Protein AF-T0TIK0-F1 (afdb_monomer)

Radius of gyration: 32.36 Å; Cα contacts (8 Å, |Δi|>4): 85; chains: 1; bounding box: 67×44×82 Å

Nearest PDB structures (foldseek):
  6vjs-assembly2_H  TM=2.803E-01  e=9.202E+00  Escherichia coli

InterPro domains:
  IPR000055 Type I restriction modification DNA specificity domain [PF01420] (3-85)
  IPR044946 Type I restriction modification DNA specificity domain superfamily [G3DSA:3.90.220.20] (10-53)
  IPR044946 Type I restriction modification DNA specificity domain superfamily [G3DSA:3.90.220.20] (116-131)
  IPR052021 Type I restriction system S subunit [PTHR30408] (9-134)

Mean predicted aligned error: 12.27 Å

pLDDT: mean 82.23, std 17.67, range [34.41, 98.69]

Organism: NCBI:txid1234876

Foldseek 3Di:
DDDDDDPDDADPLLCVVQCVDCVFPVVQLVQQFDPDPVSPDGNPVSSVVDDHDDDDRVVSVVVSVVVVVVVVVVVVVVVVVVVVVVVVVVVVVQCCDDPPAQHGNDDDPPPGDGHDDDDPVVVDFDDDPPDGDDDDDDDPDPDPDDDDD

Sequence (149 aa):
FDVFIPITSYDLFFWKYYINNENIMGHILRRVTTKATMMTNLVAKDFLKAKIYVPSIDEQKRIGLFLKQIDSIITLRHQEIEQLKESKKTLLSKMFPKEGAVRPEIRFAGFTDPWELRKLTNITSSYSGLHIVQLTYKTQVHSFYDHPM

Structure (mmCIF, N/CA/C/O backbone):
data_AF-T0TIK0-F1
#
_entry.id   AF-T0TIK0-F1
#
loop_
_atom_site.group_PDB
_atom_site.id
_atom_site.type_symbol
_atom_site.label_atom_id
_atom_site.label_alt_id
_atom_site.label_comp_id
_atom_site.label_asym_id
_atom_site.label_entity_id
_atom_site.label_seq_id
_atom_site.pdbx_PDB_ins_code
_atom_site.Cartn_x
_atom_site.Cartn_y
_atom_site.Cartn_z
_atom_site.occupancy
_atom_site.B_iso_or_equiv
_atom_site.auth_seq_id
_atom_site.auth_comp_id
_atom_site.auth_asym_id
_atom_site.auth_atom_id
_atom_site.pdbx_PDB_model_num
ATOM 1 N N . PHE A 1 1 ? 11.779 22.597 -16.567 1.00 65.44 1 PHE A N 1
ATOM 2 C CA . PHE A 1 1 ? 11.717 21.139 -16.373 1.00 65.44 1 PHE A CA 1
ATOM 3 C C . PHE A 1 1 ? 11.804 20.501 -17.735 1.00 65.44 1 PHE A C 1
ATOM 5 O O . PHE A 1 1 ? 11.042 20.897 -18.610 1.00 65.44 1 PHE A O 1
ATOM 12 N N . ASP A 1 2 ? 12.738 19.579 -17.915 1.00 71.19 2 ASP A N 1
ATOM 13 C CA . ASP A 1 2 ? 12.872 18.857 -19.175 1.00 71.19 2 ASP A CA 1
ATOM 14 C C . ASP A 1 2 ? 11.860 17.708 -19.192 1.00 71.19 2 ASP A C 1
ATOM 16 O O . ASP A 1 2 ? 11.783 16.929 -18.241 1.00 71.19 2 ASP A O 1
ATOM 20 N N . VAL A 1 3 ? 11.051 17.632 -20.250 1.00 79.31 3 VAL A N 1
ATOM 21 C CA . VAL A 1 3 ? 10.042 16.582 -20.434 1.00 79.31 3 VAL A CA 1
ATOM 22 C C . VAL A 1 3 ? 10.482 15.702 -21.593 1.00 79.31 3 VAL A C 1
ATOM 24 O O . VAL A 1 3 ? 10.643 16.176 -22.716 1.00 79.31 3 VAL A O 1
ATOM 27 N N . PHE A 1 4 ? 10.670 14.414 -21.322 1.00 80.44 4 PHE A N 1
ATOM 28 C CA . PHE A 1 4 ? 11.043 13.429 -22.332 1.00 80.44 4 PHE A CA 1
ATOM 29 C C . PHE A 1 4 ? 9.795 12.687 -22.805 1.00 80.44 4 PHE A C 1
ATOM 31 O O . PHE A 1 4 ? 9.076 12.102 -21.997 1.00 80.44 4 PHE A O 1
ATOM 38 N N . ILE A 1 5 ? 9.547 12.714 -24.114 1.00 80.50 5 ILE A N 1
ATOM 39 C CA . ILE A 1 5 ? 8.395 12.062 -24.742 1.00 80.50 5 ILE A CA 1
ATOM 40 C C . ILE A 1 5 ? 8.919 10.965 -25.676 1.00 80.50 5 ILE A C 1
ATOM 42 O O . ILE A 1 5 ? 9.779 11.254 -26.515 1.00 80.50 5 ILE A O 1
ATOM 46 N N . PRO A 1 6 ? 8.442 9.713 -25.552 1.00 81.69 6 PRO A N 1
ATOM 47 C CA . PRO A 1 6 ? 8.816 8.652 -26.477 1.00 81.69 6 PRO A CA 1
ATOM 48 C C . PRO A 1 6 ? 8.388 8.986 -27.910 1.00 81.69 6 PRO A C 1
ATOM 50 O O . PRO A 1 6 ? 7.264 9.418 -28.149 1.00 81.69 6 PRO A O 1
ATOM 53 N N . ILE A 1 7 ? 9.282 8.748 -28.871 1.00 85.19 7 ILE A N 1
ATOM 54 C CA . ILE A 1 7 ? 9.008 8.961 -30.305 1.00 85.19 7 ILE A CA 1
ATOM 55 C C . ILE A 1 7 ? 8.241 7.763 -30.898 1.00 85.19 7 ILE A C 1
ATOM 57 O O . ILE A 1 7 ? 7.551 7.884 -31.906 1.00 85.19 7 ILE A O 1
ATOM 61 N N . THR A 1 8 ? 8.344 6.592 -30.269 1.00 85.19 8 THR A N 1
ATOM 62 C CA . THR A 1 8 ? 7.690 5.350 -30.697 1.00 85.19 8 THR A CA 1
ATOM 63 C C . THR A 1 8 ? 6.426 5.074 -29.891 1.00 85.19 8 THR A C 1
ATOM 65 O O . THR A 1 8 ? 6.267 5.588 -28.788 1.00 85.19 8 THR A O 1
ATOM 68 N N . SER A 1 9 ? 5.555 4.196 -30.400 1.00 88.56 9 SER A N 1
ATOM 69 C CA . SER A 1 9 ? 4.406 3.699 -29.632 1.00 88.56 9 SER A CA 1
ATOM 70 C C . SER A 1 9 ? 4.860 3.060 -28.313 1.00 88.56 9 SER A C 1
ATOM 72 O O . SER A 1 9 ? 5.856 2.334 -28.285 1.00 88.56 9 SER A O 1
ATOM 74 N N . TYR A 1 10 ? 4.141 3.350 -27.229 1.00 90.06 10 TYR A N 1
ATOM 75 C CA . TYR A 1 10 ? 4.461 2.897 -25.879 1.00 90.06 10 TYR A CA 1
ATOM 76 C C . TYR A 1 10 ? 3.193 2.684 -25.044 1.00 90.06 10 TYR A C 1
ATOM 78 O O . TYR A 1 10 ? 2.164 3.309 -25.306 1.00 90.06 10 TYR A O 1
ATOM 86 N N . ASP A 1 11 ? 3.269 1.822 -24.026 1.00 94.00 11 ASP A N 1
ATOM 87 C CA . ASP A 1 11 ? 2.207 1.683 -23.022 1.00 94.00 11 ASP A CA 1
ATOM 88 C C . ASP A 1 11 ? 2.526 2.497 -21.760 1.00 94.00 11 ASP A C 1
ATOM 90 O O . ASP A 1 11 ? 3.555 2.304 -21.112 1.00 94.00 11 ASP A O 1
ATOM 94 N N . LEU A 1 12 ? 1.637 3.420 -21.392 1.00 91.94 12 LEU A N 1
ATOM 95 C CA . LEU A 1 12 ? 1.858 4.323 -20.260 1.00 91.94 12 LEU A CA 1
ATOM 96 C C . LEU A 1 12 ? 2.006 3.576 -18.927 1.00 91.94 12 LEU A C 1
ATOM 98 O O . LEU A 1 12 ? 2.839 3.955 -18.102 1.00 91.94 12 LEU A O 1
ATOM 102 N N . PHE A 1 13 ? 1.199 2.534 -18.702 1.00 93.62 13 PHE A N 1
ATOM 103 C CA . PHE A 1 13 ? 1.223 1.795 -17.443 1.00 93.62 13 PHE A CA 1
ATOM 104 C C . PHE A 1 13 ? 2.526 1.017 -17.317 1.00 93.62 13 PHE A C 1
ATOM 106 O O . PHE A 1 13 ? 3.180 1.116 -16.285 1.00 93.62 13 PHE A O 1
ATOM 113 N N . PHE A 1 14 ? 2.965 0.342 -18.379 1.00 94.75 14 PHE A N 1
ATOM 114 C CA . PHE A 1 14 ? 4.268 -0.312 -18.418 1.00 94.75 14 PHE A CA 1
ATOM 115 C C . PHE A 1 14 ? 5.400 0.653 -18.055 1.00 94.75 14 PHE A C 1
ATOM 117 O O . PHE A 1 14 ? 6.156 0.382 -17.122 1.00 94.75 14 PHE A O 1
ATOM 124 N N . TRP A 1 15 ? 5.489 1.803 -18.731 1.00 91.62 15 TRP A N 1
ATOM 125 C CA . TRP A 1 15 ? 6.576 2.759 -18.499 1.00 91.62 15 TRP A CA 1
ATOM 126 C C . TRP A 1 15 ? 6.547 3.379 -17.101 1.00 91.62 15 TRP A C 1
ATOM 128 O O . TRP A 1 15 ? 7.613 3.586 -16.518 1.00 91.62 15 TRP A O 1
ATOM 138 N N . LYS A 1 16 ? 5.357 3.591 -16.520 1.00 92.44 16 LYS A N 1
ATOM 139 C CA . LYS A 1 16 ? 5.206 4.013 -15.119 1.00 92.44 16 LYS A CA 1
ATOM 140 C C . LYS A 1 16 ? 5.920 3.048 -14.165 1.00 92.44 16 LYS A C 1
ATOM 142 O O . LYS A 1 16 ? 6.630 3.505 -13.276 1.00 92.44 16 LYS A O 1
ATOM 147 N N . TYR A 1 17 ? 5.752 1.735 -14.320 1.00 92.94 17 TYR A N 1
ATOM 148 C CA . TYR A 1 17 ? 6.413 0.765 -13.432 1.00 92.94 17 TYR A CA 1
ATOM 149 C C . TYR A 1 17 ? 7.865 0.497 -13.829 1.00 92.94 17 TYR A C 1
ATOM 151 O O . TYR A 1 17 ? 8.710 0.305 -12.961 1.00 92.94 17 TYR A O 1
ATOM 159 N N . TYR A 1 18 ? 8.163 0.505 -15.128 1.00 91.25 18 TYR A N 1
ATOM 160 C CA . TYR A 1 18 ? 9.490 0.203 -15.657 1.00 91.25 18 TYR A CA 1
ATOM 161 C C . TYR A 1 18 ? 10.530 1.254 -15.246 1.00 91.25 18 TYR A C 1
ATOM 163 O O . TYR A 1 18 ? 11.610 0.896 -14.782 1.00 91.25 18 TYR A O 1
ATOM 171 N N . ILE A 1 19 ? 10.194 2.547 -15.349 1.00 88.12 19 ILE A N 1
ATOM 172 C CA . ILE A 1 19 ? 11.095 3.648 -14.956 1.00 88.12 19 ILE A CA 1
ATOM 173 C C . ILE A 1 19 ? 11.308 3.673 -13.440 1.00 88.12 19 ILE A C 1
ATOM 175 O O . ILE A 1 19 ? 12.410 3.949 -12.979 1.00 88.12 19 ILE A O 1
ATOM 179 N N . ASN A 1 20 ? 10.272 3.350 -12.665 1.00 88.62 20 ASN A N 1
ATOM 180 C CA . ASN A 1 20 ? 10.341 3.345 -11.203 1.00 88.62 20 ASN A CA 1
ATOM 181 C C . ASN A 1 20 ? 11.020 2.089 -10.630 1.00 88.62 20 ASN A C 1
ATOM 183 O O . ASN A 1 20 ? 11.160 1.960 -9.416 1.00 88.62 20 ASN A O 1
ATOM 187 N N . ASN A 1 21 ? 11.423 1.137 -11.474 1.00 89.75 21 ASN A N 1
ATOM 188 C CA . ASN A 1 21 ? 12.096 -0.071 -11.028 1.00 89.75 21 ASN A CA 1
ATOM 189 C C . ASN A 1 21 ? 13.599 0.188 -10.849 1.00 89.75 21 ASN A C 1
ATOM 191 O O . ASN A 1 21 ? 14.334 0.262 -11.830 1.00 89.75 21 ASN A O 1
ATOM 195 N N . GLU A 1 22 ? 14.073 0.260 -9.605 1.00 87.06 22 GLU A N 1
ATOM 196 C CA . GLU A 1 22 ? 15.487 0.517 -9.278 1.00 87.06 22 GLU A CA 1
ATOM 197 C C . GLU A 1 22 ? 16.464 -0.511 -9.866 1.00 87.06 22 GLU A C 1
ATOM 199 O O . GLU A 1 22 ? 17.560 -0.153 -10.299 1.00 87.06 22 GLU A O 1
ATOM 204 N N . ASN A 1 23 ? 16.068 -1.783 -9.965 1.00 87.81 23 ASN A N 1
ATOM 205 C CA . ASN A 1 23 ? 16.942 -2.817 -10.527 1.00 87.81 23 ASN A CA 1
ATOM 206 C C . ASN A 1 23 ? 17.247 -2.546 -12.009 1.00 87.81 23 ASN A C 1
ATOM 208 O O . ASN A 1 23 ? 18.345 -2.824 -12.495 1.00 87.81 23 ASN A O 1
ATOM 212 N N . ILE A 1 24 ? 16.276 -1.972 -12.720 1.00 84.62 24 ILE A N 1
ATOM 213 C CA . ILE A 1 24 ? 16.387 -1.638 -14.138 1.00 84.62 24 ILE A CA 1
ATOM 214 C C . ILE A 1 24 ? 16.953 -0.230 -14.306 1.00 84.62 24 ILE A C 1
ATOM 216 O O . ILE A 1 24 ? 17.918 -0.034 -15.037 1.00 84.62 24 ILE A O 1
ATOM 220 N N . MET A 1 25 ? 16.371 0.760 -13.640 1.00 85.94 25 MET A N 1
ATOM 221 C CA . MET A 1 25 ? 16.635 2.165 -13.919 1.00 85.94 25 MET A CA 1
ATOM 222 C C . MET A 1 25 ? 17.782 2.739 -13.081 1.00 85.94 25 MET A C 1
ATOM 224 O O . MET A 1 25 ? 18.483 3.641 -13.543 1.00 85.94 25 MET A O 1
ATOM 228 N N . GLY A 1 26 ? 18.072 2.171 -11.907 1.00 85.62 26 GLY A N 1
ATOM 229 C CA . GLY A 1 26 ? 19.065 2.706 -10.972 1.00 85.62 26 GLY A CA 1
ATOM 230 C C . GLY A 1 26 ? 20.483 2.761 -11.551 1.00 85.62 26 GLY A C 1
ATOM 231 O O . GLY A 1 26 ? 21.194 3.759 -11.407 1.00 85.62 26 GLY A O 1
ATOM 232 N N . HIS A 1 27 ? 20.902 1.734 -12.300 1.00 83.81 27 HIS A N 1
ATOM 233 C CA . HIS A 1 27 ? 22.230 1.729 -12.926 1.00 83.81 27 HIS A CA 1
ATOM 234 C C . HIS A 1 27 ? 22.354 2.734 -14.082 1.00 83.81 27 HIS A C 1
ATOM 236 O O . HIS A 1 27 ? 23.449 3.245 -14.330 1.00 83.81 27 HIS A O 1
ATOM 242 N N . ILE A 1 28 ? 21.250 3.024 -14.774 1.00 84.38 28 ILE A N 1
ATOM 243 C CA . ILE A 1 28 ? 21.199 3.994 -15.872 1.00 84.38 28 ILE A CA 1
ATOM 244 C C . ILE A 1 28 ? 21.220 5.398 -15.292 1.00 84.38 28 ILE A C 1
ATOM 246 O O . ILE A 1 28 ? 22.086 6.185 -15.667 1.00 84.38 28 ILE A O 1
ATOM 250 N N . LEU A 1 29 ? 20.337 5.680 -14.328 1.00 83.75 29 LEU A N 1
ATOM 251 C CA . LEU A 1 29 ? 20.269 6.973 -13.650 1.00 83.75 29 LEU A CA 1
ATOM 252 C C . LEU A 1 29 ? 21.623 7.333 -13.057 1.00 83.75 29 LEU A C 1
ATOM 254 O O . LEU A 1 29 ? 22.134 8.405 -13.352 1.00 83.75 29 LEU A O 1
ATOM 258 N N . ARG A 1 30 ? 22.295 6.398 -12.376 1.00 83.88 30 ARG A N 1
ATOM 259 C CA . ARG A 1 30 ? 23.629 6.653 -11.817 1.00 83.88 30 ARG A CA 1
ATOM 260 C C . ARG A 1 30 ? 24.683 7.064 -12.849 1.00 83.88 30 ARG A C 1
ATOM 262 O O . ARG A 1 30 ? 25.612 7.792 -12.511 1.00 83.88 30 ARG A O 1
ATOM 269 N N . ARG A 1 31 ? 24.574 6.588 -14.092 1.00 81.75 31 ARG A N 1
ATOM 270 C CA . ARG A 1 31 ? 25.501 6.944 -15.181 1.00 81.75 31 ARG A CA 1
ATOM 271 C C . ARG A 1 31 ? 25.157 8.275 -15.835 1.00 81.75 31 ARG A C 1
ATOM 273 O O . ARG A 1 31 ? 26.056 8.920 -16.363 1.00 81.75 31 ARG A O 1
ATOM 280 N N . VAL A 1 32 ? 23.881 8.651 -15.827 1.00 81.94 32 VAL A N 1
ATOM 281 C CA . VAL A 1 32 ? 23.369 9.825 -16.543 1.00 81.94 32 VAL A CA 1
ATOM 282 C C . VAL A 1 32 ? 23.065 11.003 -15.617 1.00 81.94 32 VAL A C 1
ATOM 284 O O . VAL A 1 32 ? 22.626 12.045 -16.084 1.00 81.94 32 VAL A O 1
ATOM 287 N N . THR A 1 33 ? 23.287 10.864 -14.311 1.00 82.88 33 THR A N 1
ATOM 288 C CA . THR A 1 33 ? 23.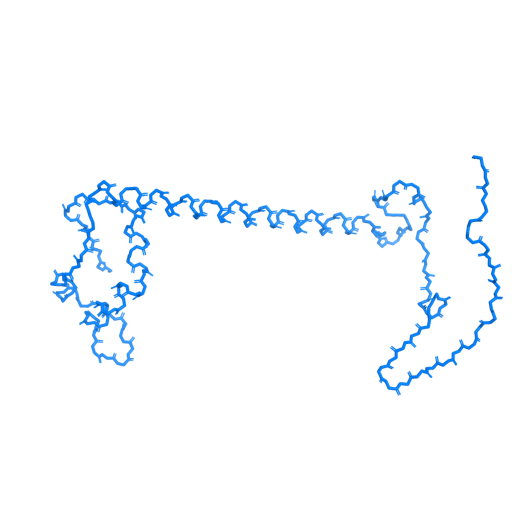236 11.960 -13.338 1.00 82.88 33 THR A CA 1
ATOM 289 C C . THR A 1 33 ? 24.613 12.583 -13.134 1.00 82.88 33 THR A C 1
ATOM 291 O O . THR A 1 33 ? 25.630 11.886 -13.150 1.00 82.88 33 THR A O 1
ATOM 294 N N . THR A 1 34 ? 24.660 13.891 -12.888 1.00 72.88 34 THR A N 1
ATOM 295 C CA . THR A 1 34 ? 25.913 14.626 -12.653 1.00 72.88 34 THR A CA 1
ATOM 296 C C . THR A 1 34 ? 26.717 14.028 -11.487 1.00 72.88 34 THR A C 1
ATOM 298 O O . THR A 1 34 ? 26.165 13.774 -10.421 1.00 72.88 34 THR A O 1
ATOM 301 N N . LYS A 1 35 ? 28.043 13.881 -11.659 1.00 62.84 35 LYS A N 1
ATOM 302 C CA . LYS A 1 35 ? 29.009 13.301 -10.691 1.00 62.84 35 LYS A CA 1
ATOM 303 C C . LYS A 1 35 ? 29.154 14.040 -9.341 1.00 62.84 35 LYS A C 1
ATOM 305 O O . LYS A 1 35 ? 30.052 13.713 -8.571 1.00 62.84 35 LYS A O 1
ATOM 310 N N . ALA A 1 36 ? 28.334 15.049 -9.051 1.00 57.09 36 ALA A N 1
ATOM 311 C CA . ALA A 1 36 ? 28.368 15.741 -7.764 1.00 57.09 36 ALA A CA 1
ATOM 312 C C . ALA A 1 36 ? 27.788 14.845 -6.656 1.00 57.09 36 ALA A C 1
ATOM 314 O O . ALA A 1 36 ? 26.908 14.028 -6.918 1.00 57.09 36 ALA A O 1
ATOM 315 N N . THR A 1 37 ? 28.233 15.047 -5.415 1.00 55.41 37 THR A N 1
ATOM 316 C CA . THR A 1 37 ? 27.939 14.221 -4.224 1.00 55.41 37 THR A CA 1
ATOM 317 C C . THR A 1 37 ? 26.449 13.951 -3.963 1.00 55.41 37 THR A C 1
ATOM 319 O O . THR A 1 37 ? 26.122 13.004 -3.261 1.00 55.41 37 THR A O 1
ATOM 322 N N . MET A 1 38 ? 25.543 14.748 -4.540 1.00 59.47 38 MET A N 1
ATOM 323 C CA . MET A 1 38 ? 24.093 14.646 -4.335 1.00 59.47 38 MET A CA 1
ATOM 324 C C . MET A 1 38 ? 23.314 14.076 -5.540 1.00 59.47 38 MET A C 1
ATOM 326 O O . MET A 1 38 ? 22.119 13.846 -5.407 1.00 59.47 38 MET A O 1
ATOM 330 N N . MET A 1 39 ? 23.951 13.858 -6.706 1.00 61.28 39 MET A N 1
ATOM 331 C CA . MET A 1 39 ? 23.342 13.257 -7.917 1.00 61.28 39 MET A CA 1
ATOM 332 C C . MET A 1 39 ? 21.935 13.791 -8.284 1.00 61.28 39 MET A C 1
ATOM 334 O O . MET A 1 39 ? 21.067 13.046 -8.727 1.00 61.28 39 MET A O 1
ATOM 338 N N . THR A 1 40 ? 21.689 15.092 -8.109 1.00 66.50 40 THR A N 1
ATOM 339 C CA . THR A 1 40 ? 20.332 15.670 -8.163 1.00 66.50 40 THR A CA 1
ATOM 340 C C . THR A 1 40 ? 19.813 15.984 -9.564 1.00 66.50 40 THR A C 1
ATOM 342 O O . THR A 1 40 ? 18.616 16.200 -9.727 1.00 66.50 40 THR A O 1
ATOM 345 N N . ASN A 1 41 ? 20.686 16.027 -10.577 1.00 75.94 41 ASN A N 1
ATOM 346 C CA . ASN A 1 41 ? 20.334 16.486 -11.922 1.00 75.94 41 ASN A CA 1
ATOM 347 C C . ASN A 1 41 ? 20.645 15.428 -12.986 1.00 75.94 41 ASN A C 1
ATOM 349 O O . ASN A 1 41 ? 21.762 14.905 -13.047 1.00 75.94 41 ASN A O 1
ATOM 353 N N . LEU A 1 42 ? 19.656 15.163 -13.845 1.00 80.19 42 LEU A N 1
ATOM 354 C CA . LEU A 1 42 ? 19.764 14.296 -15.017 1.00 80.19 42 LEU A CA 1
ATOM 355 C C . LEU A 1 42 ? 20.446 15.050 -16.168 1.00 80.19 42 LEU A C 1
ATOM 357 O O . LEU A 1 42 ? 20.002 16.122 -16.576 1.00 80.19 42 LEU A O 1
ATOM 361 N N . VAL A 1 43 ? 21.497 14.474 -16.740 1.00 86.25 43 VAL A N 1
ATOM 362 C CA . VAL A 1 43 ? 22.158 14.990 -17.939 1.00 86.25 43 VAL A CA 1
ATOM 363 C C . VAL A 1 43 ? 21.412 14.471 -19.168 1.00 86.25 43 VAL A C 1
ATOM 365 O O . VAL A 1 43 ? 21.617 13.340 -19.609 1.00 86.25 43 VAL A O 1
ATOM 368 N N . ALA A 1 44 ? 20.556 15.313 -19.755 1.00 82.25 44 ALA A N 1
ATOM 369 C CA . ALA A 1 44 ? 19.691 14.952 -20.886 1.00 82.25 44 ALA A CA 1
ATOM 370 C C . ALA A 1 44 ? 20.448 14.297 -22.059 1.00 82.25 44 ALA A C 1
ATOM 372 O O . ALA A 1 44 ? 19.987 13.314 -22.636 1.00 82.25 44 ALA A O 1
ATOM 373 N N . LYS A 1 45 ? 21.644 14.805 -22.392 1.00 84.00 45 LYS A N 1
ATOM 374 C CA . LYS A 1 45 ? 22.476 14.274 -23.487 1.00 84.00 45 LYS A CA 1
ATOM 375 C C . LYS A 1 45 ? 22.945 12.843 -23.238 1.00 84.00 45 LYS A C 1
ATOM 377 O O . LYS A 1 45 ? 23.060 12.077 -24.191 1.00 84.00 45 LYS A O 1
ATOM 382 N N . ASP A 1 46 ? 23.232 12.501 -21.988 1.00 84.81 46 ASP A N 1
ATOM 383 C CA . ASP A 1 46 ? 23.719 11.174 -21.616 1.00 84.81 46 ASP A CA 1
ATOM 384 C C . ASP A 1 46 ? 22.548 10.209 -21.431 1.00 84.81 46 ASP A C 1
ATOM 386 O O . ASP A 1 46 ? 22.627 9.057 -21.855 1.00 84.81 46 ASP A O 1
ATOM 390 N N . PHE A 1 47 ? 21.422 10.707 -20.913 1.00 84.50 47 PHE A N 1
ATOM 391 C CA . PHE A 1 47 ? 20.167 9.966 -20.835 1.00 84.50 47 PHE A CA 1
ATOM 392 C C . PHE A 1 47 ? 19.662 9.522 -22.211 1.00 84.50 47 PHE A C 1
ATOM 394 O O . PHE A 1 47 ? 19.380 8.344 -22.403 1.00 84.50 47 PHE A O 1
ATOM 401 N N . LEU A 1 48 ? 19.637 10.421 -23.200 1.00 84.62 48 LEU A N 1
ATOM 402 C CA . LEU A 1 48 ? 19.198 10.092 -24.564 1.00 84.62 48 LEU A CA 1
ATOM 403 C C . LEU A 1 48 ? 20.130 9.105 -25.290 1.00 84.62 48 LEU A C 1
ATOM 405 O O . LEU A 1 48 ? 19.718 8.468 -26.257 1.00 84.62 48 LEU A O 1
ATOM 409 N N . LYS A 1 49 ? 21.384 8.967 -24.843 1.00 85.88 49 LYS A N 1
ATOM 410 C CA . LYS A 1 49 ? 22.337 7.977 -25.371 1.00 85.88 49 LYS A CA 1
ATOM 411 C C . LYS A 1 49 ? 22.235 6.623 -24.672 1.00 85.88 49 LYS A C 1
ATOM 413 O O . LYS A 1 49 ? 22.796 5.645 -25.174 1.00 85.88 49 LYS A O 1
ATOM 418 N N . ALA A 1 50 ? 21.576 6.557 -23.516 1.00 84.81 50 ALA A N 1
ATOM 419 C CA . ALA A 1 50 ? 21.416 5.316 -22.783 1.00 84.81 50 ALA A CA 1
ATOM 420 C C . ALA A 1 50 ? 20.544 4.345 -23.587 1.00 84.81 50 ALA A C 1
ATOM 422 O O . ALA A 1 50 ? 19.470 4.691 -24.072 1.00 84.81 50 ALA A O 1
ATOM 423 N N . LYS A 1 51 ? 21.022 3.109 -23.727 1.00 85.06 51 LYS A N 1
ATOM 424 C CA . LYS A 1 51 ? 20.279 2.035 -24.383 1.00 85.06 51 LYS A CA 1
ATOM 425 C C . LYS A 1 51 ? 19.672 1.134 -23.324 1.00 85.06 51 LYS A C 1
ATOM 427 O O . LYS A 1 51 ? 20.365 0.718 -22.399 1.00 85.06 51 LYS A O 1
ATOM 432 N N . ILE A 1 52 ? 18.396 0.821 -23.500 1.00 85.31 52 ILE A N 1
ATOM 433 C CA . ILE A 1 52 ? 17.633 -0.063 -22.626 1.00 85.31 52 ILE A CA 1
ATOM 434 C C . ILE A 1 52 ? 16.928 -1.127 -23.445 1.00 85.31 52 ILE A C 1
ATOM 436 O O . ILE A 1 52 ? 16.508 -0.880 -24.574 1.00 85.31 52 ILE A O 1
ATOM 440 N N . TYR A 1 53 ? 16.804 -2.313 -22.863 1.00 87.19 53 TYR A N 1
ATOM 441 C CA . TYR A 1 53 ? 16.034 -3.395 -23.453 1.00 87.19 53 TYR A CA 1
ATOM 442 C C . TYR A 1 53 ? 14.567 -3.198 -23.108 1.00 87.19 53 TYR A C 1
ATOM 444 O O . TYR A 1 53 ? 14.191 -3.260 -21.945 1.00 87.19 53 TYR A O 1
ATOM 452 N N . VAL A 1 54 ? 13.746 -2.952 -24.122 1.00 89.38 54 VAL A N 1
ATOM 453 C CA . VAL A 1 54 ? 12.308 -2.741 -23.958 1.00 89.38 54 VAL A CA 1
ATOM 454 C C . VAL A 1 54 ? 11.575 -3.810 -24.770 1.00 89.38 54 VAL A C 1
ATOM 456 O O . VAL A 1 54 ? 11.948 -4.041 -25.923 1.00 89.38 54 VAL A O 1
ATOM 459 N N . PRO A 1 55 ? 10.565 -4.486 -24.197 1.00 92.25 55 PRO A N 1
ATOM 460 C CA . PRO A 1 55 ? 9.798 -5.503 -24.908 1.00 92.25 55 PRO A CA 1
ATOM 461 C C . PRO A 1 55 ? 8.908 -4.889 -26.003 1.00 92.25 55 PRO A C 1
ATOM 463 O O . PRO A 1 55 ? 8.749 -3.667 -26.092 1.00 92.25 55 PRO A O 1
ATOM 466 N N . SER A 1 56 ? 8.308 -5.737 -26.844 1.00 95.44 56 SER A N 1
ATOM 467 C CA . SER A 1 56 ? 7.388 -5.296 -27.901 1.00 95.44 56 SER A CA 1
ATOM 468 C C . SER A 1 56 ? 6.172 -4.560 -27.329 1.00 95.44 56 SER A C 1
ATOM 470 O O . SER A 1 56 ? 5.801 -4.748 -26.172 1.00 95.44 56 SER A O 1
ATOM 472 N N . ILE A 1 57 ? 5.522 -3.727 -28.145 1.00 94.94 57 ILE A N 1
ATOM 473 C CA . ILE A 1 57 ? 4.372 -2.926 -27.702 1.00 94.94 57 ILE A CA 1
ATOM 474 C C . ILE A 1 57 ? 3.214 -3.781 -27.163 1.00 94.94 57 ILE A C 1
ATOM 476 O O . ILE A 1 57 ? 2.568 -3.397 -26.190 1.00 94.94 57 ILE A O 1
ATOM 480 N N . ASP A 1 58 ? 2.969 -4.953 -27.748 1.00 96.25 58 ASP A N 1
ATOM 481 C CA . ASP A 1 58 ? 1.906 -5.852 -27.289 1.00 96.25 58 ASP A CA 1
ATOM 482 C C . ASP A 1 58 ? 2.232 -6.454 -25.923 1.00 96.25 58 ASP A C 1
ATOM 484 O O . ASP A 1 58 ? 1.363 -6.535 -25.054 1.00 96.25 58 ASP A O 1
ATOM 488 N N . GLU A 1 59 ? 3.498 -6.797 -25.689 1.00 96.19 59 GLU A N 1
ATOM 489 C CA . GLU A 1 59 ? 3.950 -7.284 -24.389 1.00 96.19 59 GLU A CA 1
ATOM 490 C C . GLU A 1 59 ? 3.925 -6.168 -23.335 1.00 96.19 59 GLU A C 1
ATOM 492 O O . GLU A 1 59 ? 3.452 -6.388 -22.220 1.00 96.19 59 GLU A O 1
ATOM 497 N N . GLN A 1 60 ? 4.316 -4.940 -23.702 1.00 95.75 60 GLN A N 1
ATOM 498 C CA . GLN A 1 60 ? 4.179 -3.770 -22.825 1.00 95.75 60 GLN A CA 1
ATOM 499 C C . GLN A 1 60 ? 2.726 -3.580 -22.376 1.00 95.75 60 GLN A C 1
ATOM 501 O O . GLN A 1 60 ? 2.479 -3.435 -21.182 1.00 95.75 60 GLN A O 1
ATOM 506 N N . LYS A 1 61 ? 1.752 -3.643 -23.296 1.00 96.62 61 LYS A N 1
ATOM 507 C CA . LYS A 1 61 ? 0.323 -3.528 -22.955 1.00 96.62 61 LYS A CA 1
ATOM 508 C C . LYS A 1 61 ? -0.127 -4.624 -21.993 1.00 96.62 61 LYS A C 1
ATOM 510 O O . LYS A 1 61 ? -0.831 -4.335 -21.028 1.00 96.62 61 LYS A O 1
ATOM 515 N N . ARG A 1 62 ? 0.275 -5.877 -22.226 1.00 97.06 62 ARG A N 1
ATOM 516 C CA . ARG A 1 62 ? -0.096 -7.009 -21.358 1.00 97.06 62 ARG A CA 1
ATOM 517 C C . ARG A 1 62 ? 0.464 -6.842 -19.947 1.00 97.06 62 ARG A C 1
ATOM 519 O O . ARG A 1 62 ? -0.292 -6.954 -18.983 1.00 97.06 62 ARG A O 1
ATOM 526 N N . ILE A 1 63 ? 1.750 -6.510 -19.830 1.00 96.19 63 ILE A N 1
ATOM 527 C CA . ILE A 1 63 ? 2.409 -6.265 -18.539 1.00 96.19 63 ILE A CA 1
ATOM 528 C C . ILE A 1 63 ? 1.795 -5.042 -17.844 1.00 96.19 63 ILE A C 1
ATOM 530 O O . ILE A 1 63 ? 1.460 -5.104 -16.662 1.00 96.19 63 ILE A O 1
ATOM 534 N N . GLY A 1 64 ? 1.609 -3.939 -18.572 1.00 95.75 64 GLY A N 1
ATOM 535 C CA . GLY A 1 64 ? 1.040 -2.700 -18.047 1.00 95.75 64 GLY A CA 1
ATOM 536 C C . GLY A 1 64 ? -0.377 -2.887 -17.506 1.00 95.75 64 GLY A C 1
ATOM 537 O O . GLY A 1 64 ? -0.677 -2.448 -16.393 1.00 95.75 64 GLY A O 1
ATOM 538 N N . LEU A 1 65 ? -1.235 -3.600 -18.244 1.00 97.19 65 LEU A N 1
ATOM 539 C CA . LEU A 1 65 ? -2.586 -3.949 -17.794 1.00 97.19 65 LEU A CA 1
ATOM 540 C C . LEU A 1 65 ? -2.566 -4.827 -16.541 1.00 97.19 65 LEU A C 1
ATOM 542 O O . LEU A 1 65 ? -3.327 -4.563 -15.611 1.00 97.19 65 LEU A O 1
ATOM 546 N N . PHE A 1 66 ? -1.690 -5.829 -16.490 1.00 97.38 66 PHE A N 1
ATOM 547 C CA . PHE A 1 66 ? -1.559 -6.708 -15.329 1.00 97.38 66 PHE A CA 1
ATOM 548 C C . PHE A 1 66 ? -1.133 -5.941 -14.066 1.00 97.38 66 PHE A C 1
ATOM 550 O O . PHE A 1 66 ? -1.774 -6.050 -13.021 1.00 97.38 66 PHE A O 1
ATOM 557 N N . LEU A 1 67 ? -0.106 -5.093 -14.164 1.00 96.38 67 LEU A N 1
ATOM 558 C CA . LEU A 1 67 ? 0.358 -4.280 -13.033 1.00 96.38 67 LEU A CA 1
ATOM 559 C C . LEU A 1 67 ? -0.706 -3.267 -12.583 1.00 96.38 67 LEU A C 1
ATOM 561 O O . LEU A 1 67 ? -0.927 -3.084 -11.386 1.00 96.38 67 LEU A O 1
ATOM 565 N N . LYS A 1 68 ? -1.447 -2.678 -13.529 1.00 96.44 68 LYS A N 1
ATOM 566 C CA . LYS A 1 68 ? -2.588 -1.806 -13.221 1.00 96.44 68 LYS A CA 1
ATOM 567 C C . LYS A 1 68 ? -3.695 -2.546 -12.459 1.00 96.44 68 LYS A C 1
ATOM 569 O O . LYS A 1 68 ? -4.315 -1.966 -11.564 1.00 96.44 68 LYS A O 1
ATOM 574 N N . GLN A 1 69 ? -3.974 -3.802 -12.811 1.00 97.50 69 GLN A N 1
ATOM 575 C CA . GLN A 1 69 ? -4.951 -4.623 -12.089 1.00 97.50 69 GLN A CA 1
ATOM 576 C C . GLN A 1 69 ? -4.508 -4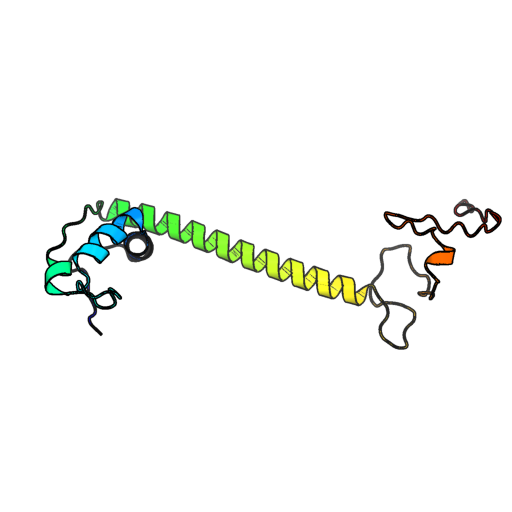.869 -10.645 1.00 97.50 69 GLN A C 1
ATOM 578 O O . GLN A 1 69 ? -5.327 -4.725 -9.739 1.00 97.50 69 GLN A O 1
ATOM 583 N N . ILE A 1 70 ? -3.223 -5.153 -10.417 1.00 97.69 70 ILE A N 1
ATOM 584 C CA . ILE A 1 70 ? -2.668 -5.304 -9.064 1.00 97.69 70 ILE A CA 1
ATOM 585 C C . ILE A 1 70 ? -2.867 -4.022 -8.248 1.00 97.69 70 ILE A C 1
ATOM 587 O O . ILE A 1 70 ? -3.429 -4.090 -7.156 1.00 97.69 70 I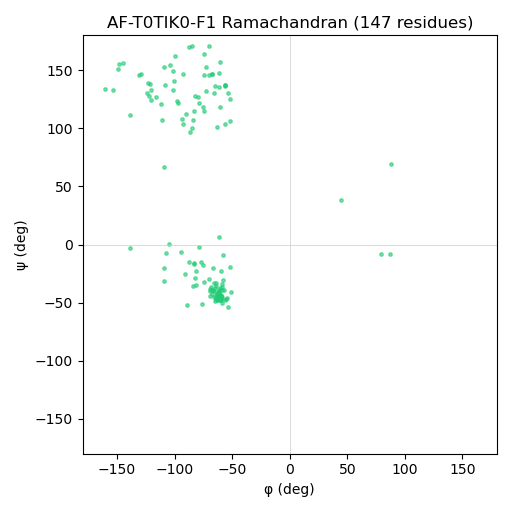LE A O 1
ATOM 591 N N . ASP A 1 71 ? -2.500 -2.856 -8.785 1.00 97.50 71 ASP A N 1
ATOM 592 C CA . ASP A 1 71 ? -2.702 -1.570 -8.096 1.00 97.50 71 ASP A CA 1
ATOM 593 C C . ASP A 1 71 ? -4.180 -1.322 -7.769 1.00 97.50 71 ASP A C 1
ATOM 595 O O . ASP A 1 71 ? -4.518 -0.838 -6.686 1.00 97.50 71 ASP A O 1
ATOM 599 N N . SER A 1 72 ? -5.076 -1.687 -8.690 1.00 97.56 72 SER A N 1
ATOM 600 C CA . SER A 1 72 ? -6.521 -1.552 -8.486 1.00 97.56 72 SER A CA 1
ATOM 601 C C . SER A 1 72 ? -6.999 -2.444 -7.336 1.00 97.56 72 SER A C 1
ATOM 603 O O . SER A 1 72 ? -7.734 -1.982 -6.467 1.00 97.56 72 SER A O 1
ATOM 605 N N . ILE A 1 73 ? -6.532 -3.695 -7.276 1.00 98.44 73 ILE A N 1
ATOM 606 C CA . ILE A 1 73 ? -6.854 -4.632 -6.189 1.00 98.44 73 ILE A CA 1
ATOM 607 C C . ILE A 1 73 ? -6.304 -4.125 -4.854 1.00 98.44 73 ILE A C 1
ATOM 609 O O . ILE A 1 73 ? -7.030 -4.116 -3.861 1.00 98.44 73 ILE A O 1
ATOM 613 N N . ILE A 1 74 ? -5.048 -3.675 -4.817 1.00 98.38 74 ILE A N 1
ATOM 614 C CA . ILE A 1 74 ? -4.429 -3.120 -3.607 1.00 98.38 74 ILE A CA 1
ATOM 615 C C . ILE A 1 74 ? -5.235 -1.920 -3.110 1.00 98.38 74 ILE A C 1
ATOM 617 O O . ILE A 1 74 ? -5.535 -1.840 -1.918 1.00 98.38 74 ILE A O 1
ATOM 621 N N . THR A 1 75 ? -5.622 -1.018 -4.013 1.00 98.38 75 THR A N 1
ATOM 622 C CA . THR A 1 75 ? -6.420 0.169 -3.678 1.00 98.38 75 THR A CA 1
ATOM 623 C C . THR A 1 75 ? -7.771 -0.225 -3.083 1.00 98.38 75 THR A C 1
ATOM 625 O O . THR A 1 75 ? -8.131 0.267 -2.013 1.00 98.38 75 THR A O 1
ATOM 628 N N . LEU A 1 76 ? -8.484 -1.158 -3.722 1.00 98.62 76 LEU A N 1
ATOM 629 C CA . LEU A 1 76 ? -9.772 -1.657 -3.231 1.00 98.62 76 LEU A CA 1
ATOM 630 C C . LEU A 1 76 ? -9.644 -2.294 -1.841 1.00 98.62 76 LEU A C 1
ATOM 632 O O . LEU A 1 76 ? -10.449 -2.008 -0.957 1.00 98.62 76 LEU A O 1
ATOM 636 N N . ARG A 1 77 ? -8.601 -3.100 -1.608 1.00 98.50 77 ARG A N 1
ATOM 637 C CA . ARG A 1 77 ? -8.357 -3.720 -0.295 1.00 98.50 77 ARG A CA 1
ATOM 638 C C . ARG A 1 77 ? -8.026 -2.700 0.790 1.00 98.50 77 ARG A C 1
ATOM 640 O O . ARG A 1 77 ? -8.512 -2.838 1.907 1.00 98.50 77 ARG A O 1
ATOM 647 N N . HIS A 1 78 ? -7.243 -1.668 0.482 1.00 98.31 78 HIS A N 1
ATOM 648 C CA . HIS A 1 78 ? -6.976 -0.595 1.445 1.00 98.31 78 HIS A CA 1
ATOM 649 C C . HIS A 1 78 ? -8.259 0.154 1.814 1.00 98.31 78 HIS A C 1
ATOM 651 O O . HIS A 1 78 ? -8.499 0.399 2.994 1.00 98.31 78 HIS A O 1
ATOM 657 N N . GLN A 1 79 ? -9.114 0.459 0.834 1.00 98.50 79 GLN A N 1
ATOM 658 C CA . GLN A 1 79 ? -10.411 1.088 1.091 1.00 98.50 79 GLN A CA 1
ATOM 659 C C . GLN A 1 79 ? -11.307 0.214 1.978 1.00 98.50 79 GLN A C 1
ATOM 661 O O . GLN A 1 79 ? -11.893 0.721 2.932 1.00 98.50 79 GLN A O 1
ATOM 666 N N . GLU A 1 80 ? -11.374 -1.092 1.712 1.00 98.44 80 GLU A N 1
ATOM 667 C CA . GLU A 1 80 ? -12.131 -2.050 2.526 1.00 98.44 80 GLU A CA 1
ATOM 668 C C . GLU A 1 80 ? -11.618 -2.103 3.975 1.00 98.44 80 GLU A C 1
ATOM 670 O O . GLU A 1 80 ? -12.405 -2.048 4.920 1.00 98.44 80 GLU A O 1
ATOM 675 N N . ILE A 1 81 ? -10.295 -2.135 4.173 1.00 98.69 81 ILE A N 1
ATOM 676 C CA . ILE A 1 81 ? -9.682 -2.121 5.509 1.00 98.69 81 ILE A CA 1
ATOM 677 C C . ILE A 1 81 ? -10.044 -0.843 6.270 1.00 98.69 81 ILE A C 1
ATOM 679 O O . ILE A 1 81 ? -10.412 -0.919 7.444 1.00 98.69 81 ILE A O 1
ATOM 683 N N . GLU A 1 82 ? -9.955 0.323 5.631 1.00 98.62 82 GLU A N 1
ATOM 684 C CA . GLU A 1 82 ? -10.288 1.591 6.286 1.00 98.62 82 GLU A CA 1
ATOM 685 C C . GLU A 1 82 ? -11.782 1.681 6.626 1.00 98.62 82 GLU A C 1
ATOM 687 O O . GLU A 1 82 ? -12.138 2.082 7.737 1.00 98.62 82 GLU A O 1
ATOM 692 N N . GLN A 1 83 ? -12.663 1.200 5.744 1.00 98.44 83 GLN A N 1
ATOM 693 C CA . GLN A 1 83 ? -14.099 1.104 6.030 1.00 98.44 83 GLN A CA 1
ATOM 694 C C . GLN A 1 83 ? -14.393 0.176 7.216 1.00 98.44 83 GLN A C 1
ATOM 696 O O . GLN A 1 83 ? -15.209 0.516 8.079 1.00 98.44 83 GLN A O 1
ATOM 701 N N . LEU A 1 84 ? -13.721 -0.976 7.302 1.00 98.50 84 LEU A N 1
ATOM 702 C CA . LEU A 1 84 ? -13.876 -1.912 8.418 1.00 98.50 84 LEU A CA 1
ATOM 703 C C . LEU A 1 84 ? -13.343 -1.334 9.731 1.00 98.50 84 LEU A C 1
ATOM 705 O O . LEU A 1 84 ? -13.970 -1.521 10.776 1.00 98.50 84 LEU A O 1
ATOM 709 N N . LYS A 1 85 ? -12.217 -0.611 9.703 1.00 98.44 85 LYS A N 1
ATOM 710 C CA . LYS A 1 85 ? -11.676 0.075 10.887 1.00 98.44 85 LYS A CA 1
ATOM 711 C C . LYS A 1 85 ? -12.647 1.125 11.414 1.00 98.44 85 LYS A C 1
ATOM 713 O O . LYS A 1 85 ? -12.918 1.134 12.617 1.00 98.44 85 LYS A O 1
ATOM 718 N N . GLU A 1 86 ? -13.201 1.958 10.537 1.00 98.25 86 GLU A N 1
ATOM 719 C CA . GLU A 1 86 ? -14.162 2.986 10.940 1.00 98.25 86 GLU A CA 1
ATOM 720 C C . GLU A 1 86 ? -15.475 2.358 11.425 1.00 98.25 86 GLU A C 1
ATOM 722 O O . GLU A 1 86 ? -15.986 2.712 12.486 1.00 98.25 86 GLU A O 1
ATOM 727 N N . SER A 1 87 ? -15.977 1.332 10.735 1.00 97.50 87 SER A N 1
ATOM 728 C CA . SER A 1 87 ? -17.161 0.580 11.176 1.00 97.50 87 SER A CA 1
ATOM 729 C C . SER A 1 87 ? -16.944 -0.060 12.551 1.00 97.50 87 SER A C 1
ATOM 731 O O . SER A 1 87 ? -17.778 0.076 13.443 1.00 97.50 87 SER A O 1
ATOM 733 N N . LYS A 1 88 ? -15.787 -0.689 12.783 1.00 97.25 88 LYS A N 1
ATOM 734 C CA . LYS A 1 88 ? -15.429 -1.247 14.094 1.00 97.25 88 LYS A CA 1
ATOM 735 C C . LYS A 1 88 ? -15.387 -0.160 15.166 1.00 97.25 88 LYS A C 1
ATOM 737 O O . LYS A 1 88 ? -15.918 -0.366 16.254 1.00 97.25 88 LYS A O 1
ATOM 742 N N . LYS A 1 89 ? -14.754 0.980 14.880 1.00 97.00 89 LYS A N 1
ATOM 743 C CA . LYS A 1 89 ? -14.626 2.1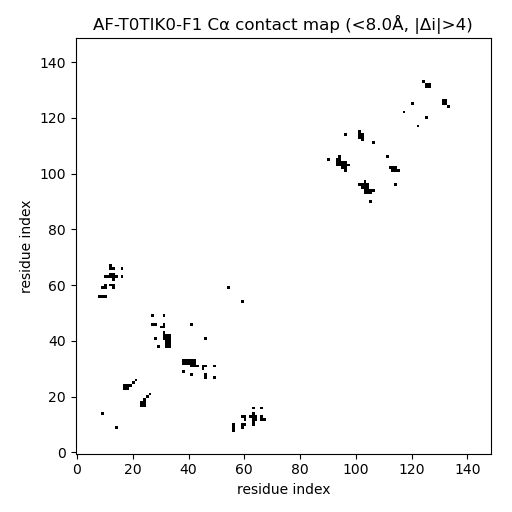01 15.820 1.00 97.00 89 LYS A CA 1
ATOM 744 C C . LYS A 1 89 ? -15.991 2.683 16.183 1.00 97.00 89 LYS A C 1
ATOM 746 O O . LYS A 1 89 ? -16.273 2.872 17.365 1.00 97.00 89 LYS A O 1
ATOM 751 N N . THR A 1 90 ? -16.840 2.928 15.189 1.00 96.31 90 THR A N 1
ATOM 752 C CA . THR A 1 90 ? -18.186 3.475 15.396 1.00 96.31 90 THR A CA 1
ATOM 753 C C . THR A 1 90 ? -19.068 2.508 16.183 1.00 96.31 90 THR A C 1
ATOM 755 O O . THR A 1 90 ? -19.661 2.912 17.182 1.00 96.31 90 THR A O 1
ATOM 758 N N . LEU A 1 91 ? -19.108 1.227 15.804 1.00 95.06 91 LEU A N 1
ATOM 759 C CA . LEU A 1 91 ? -19.851 0.192 16.530 1.00 95.06 91 LEU A CA 1
ATOM 760 C C . LEU A 1 91 ? -19.356 0.058 17.973 1.00 95.06 91 LEU A C 1
ATOM 762 O O . LEU A 1 91 ? -20.159 0.066 18.903 1.00 95.06 91 LEU A O 1
ATOM 766 N N . LEU A 1 92 ? -18.039 -0.002 18.181 1.00 93.88 92 LEU A N 1
ATOM 767 C CA . LEU A 1 92 ? -17.464 -0.099 19.520 1.00 93.88 92 LEU A CA 1
ATOM 768 C C . LEU A 1 92 ? -17.823 1.124 20.369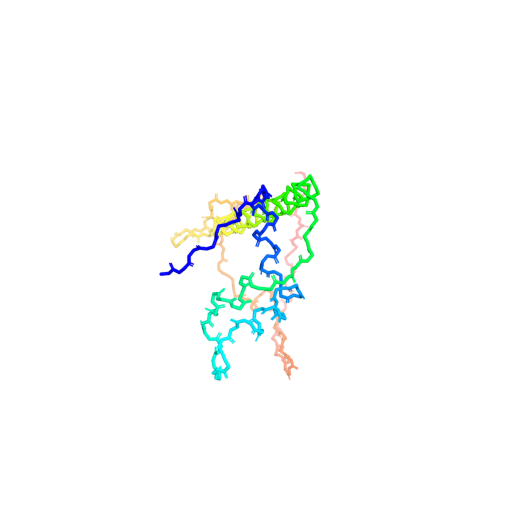 1.00 93.88 92 LEU A C 1
ATOM 770 O O . LEU A 1 92 ? -18.254 0.963 21.504 1.00 93.88 92 LEU A O 1
ATOM 774 N N . SER A 1 93 ? -17.721 2.334 19.815 1.00 93.62 93 SER A N 1
ATOM 775 C CA . SER A 1 93 ? -18.118 3.556 20.522 1.00 93.62 93 SER A CA 1
ATOM 776 C C . SER A 1 93 ? -19.596 3.547 20.906 1.00 93.62 93 SER A C 1
ATOM 778 O O . SER A 1 93 ? -19.940 4.023 21.983 1.00 93.62 93 SER A O 1
ATOM 780 N N . LYS A 1 94 ? -20.464 3.005 20.048 1.00 93.25 94 LYS A N 1
ATOM 781 C CA . LYS A 1 94 ? -21.902 2.884 20.314 1.00 93.25 94 LYS A CA 1
ATOM 782 C C . LYS A 1 94 ? -22.248 1.771 21.300 1.00 93.25 94 LYS A C 1
ATOM 784 O O . LYS A 1 94 ? -23.356 1.783 21.828 1.00 93.25 94 LYS A O 1
ATOM 789 N N . MET A 1 95 ? -21.341 0.820 21.540 1.00 92.19 95 MET A N 1
ATOM 790 C CA . MET A 1 95 ? -21.522 -0.254 22.523 1.00 92.19 95 MET A CA 1
ATOM 791 C C . MET A 1 95 ? -21.316 0.202 23.972 1.00 92.19 95 MET A C 1
ATOM 793 O O . MET A 1 95 ? -21.741 -0.507 24.886 1.00 92.19 95 MET A O 1
ATOM 797 N N . PHE A 1 96 ? -20.715 1.368 24.209 1.00 90.81 96 PHE A N 1
ATOM 798 C CA . PHE A 1 96 ? -20.552 1.948 25.546 1.00 90.81 96 PHE A CA 1
ATOM 799 C C . PHE A 1 96 ? -21.465 3.171 25.730 1.00 90.81 96 PHE A C 1
ATOM 801 O O . PHE A 1 96 ? -21.839 3.805 24.742 1.00 90.81 96 PHE A O 1
ATOM 808 N N . PRO A 1 97 ? -21.891 3.498 26.965 1.00 90.88 97 PRO A N 1
ATOM 809 C CA . PRO A 1 97 ? -22.770 4.631 27.207 1.00 90.88 97 PRO A CA 1
ATOM 810 C C . PRO A 1 97 ? -22.026 5.936 26.970 1.00 90.88 97 PRO A C 1
ATOM 812 O O . PRO A 1 97 ? -20.838 6.058 27.272 1.00 90.88 97 PRO A O 1
ATOM 815 N N . LYS A 1 98 ? -22.754 6.928 26.468 1.00 88.75 98 LYS A N 1
ATOM 816 C CA . LYS A 1 98 ? -22.285 8.312 26.442 1.00 88.75 98 LYS A CA 1
ATOM 817 C C . LYS A 1 98 ? -22.350 8.913 27.844 1.00 88.75 98 LYS A C 1
ATOM 819 O O . LYS A 1 98 ? -23.023 8.386 28.727 1.00 88.75 98 LYS A O 1
ATOM 824 N N . GLU A 1 99 ? -21.657 10.026 28.039 1.00 85.62 99 GLU A N 1
ATOM 825 C CA . GLU A 1 99 ? -21.663 10.754 29.306 1.00 85.62 99 GLU A CA 1
ATOM 826 C C . GLU A 1 99 ? -23.100 11.073 29.757 1.00 85.62 99 GLU A C 1
ATOM 828 O O . GLU A 1 99 ? -23.933 11.512 28.965 1.00 85.62 99 GLU A O 1
ATOM 833 N N . GLY A 1 100 ? -23.411 10.767 31.020 1.00 83.75 100 GLY A N 1
ATOM 834 C CA . GLY A 1 100 ? -24.755 10.912 31.590 1.00 83.75 100 GLY A CA 1
ATOM 835 C C . GLY A 1 100 ? -25.753 9.800 31.232 1.00 83.75 100 GLY A C 1
ATOM 836 O O . GLY A 1 100 ? -26.827 9.748 31.829 1.00 83.75 100 GLY A O 1
ATOM 837 N N . ALA A 1 101 ? -25.416 8.883 30.320 1.00 87.75 101 ALA A N 1
ATOM 838 C CA . ALA A 1 101 ? -26.233 7.716 29.998 1.00 87.75 101 ALA A CA 1
ATOM 839 C C . ALA A 1 101 ? -25.688 6.447 30.667 1.00 87.75 101 ALA A C 1
ATOM 841 O O . ALA A 1 101 ? -24.489 6.275 30.857 1.00 87.75 101 ALA A O 1
ATOM 842 N N . VAL A 1 102 ? -26.591 5.520 30.986 1.00 88.19 102 VAL A N 1
ATOM 843 C CA . VAL A 1 102 ? -26.250 4.217 31.588 1.00 88.19 102 VAL A CA 1
ATOM 844 C C . VAL A 1 102 ? -26.466 3.071 30.592 1.00 88.19 102 VAL A C 1
ATOM 846 O O . VAL A 1 102 ? -25.886 1.995 30.712 1.00 88.19 102 VAL A O 1
ATOM 849 N N . ARG A 1 103 ? -27.274 3.298 29.552 1.00 89.69 103 ARG A N 1
ATOM 850 C CA . ARG A 1 103 ? -27.505 2.347 28.461 1.00 89.69 103 ARG A CA 1
ATOM 851 C C . ARG A 1 103 ? -26.827 2.840 27.179 1.00 89.69 103 ARG A C 1
ATOM 853 O O . ARG A 1 103 ? -26.904 4.032 26.888 1.00 89.69 103 ARG A O 1
ATOM 860 N N . PRO A 1 104 ? -26.156 1.958 26.426 1.00 91.56 104 PRO A N 1
ATOM 861 C CA . PRO A 1 104 ? -25.537 2.313 25.157 1.00 91.56 104 PRO A CA 1
ATOM 862 C C . PRO A 1 104 ? -26.542 2.244 24.001 1.00 91.56 104 PRO A C 1
ATOM 864 O O . PRO A 1 104 ? -27.650 1.734 24.155 1.00 91.56 104 PRO A O 1
ATOM 867 N N . GLU A 1 105 ? -26.1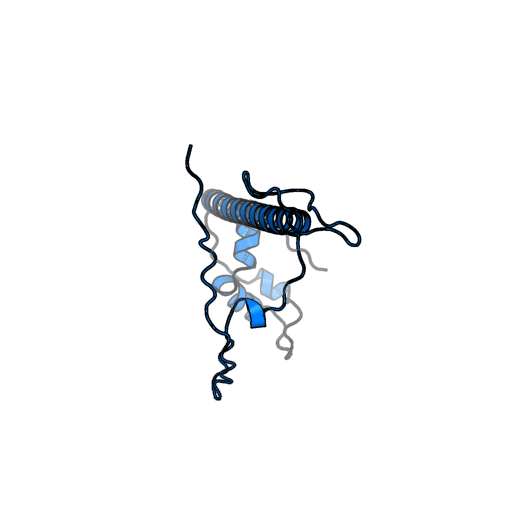34 2.737 22.833 1.00 90.94 105 GLU A N 1
ATOM 868 C CA . GLU A 1 105 ? -26.983 2.791 21.635 1.00 90.94 105 GLU A CA 1
ATOM 869 C C . GLU A 1 105 ? -27.172 1.419 20.980 1.00 90.94 105 GLU A C 1
ATOM 871 O O . GLU A 1 105 ? -28.225 1.157 20.403 1.00 90.94 105 GLU A O 1
ATOM 876 N N . ILE A 1 106 ? -26.160 0.546 21.055 1.00 91.06 106 ILE A N 1
ATOM 877 C CA . ILE A 1 106 ? -26.224 -0.814 20.506 1.00 91.06 106 ILE A CA 1
ATOM 878 C C . ILE A 1 106 ? -25.754 -1.852 21.527 1.00 91.06 106 ILE A C 1
ATOM 880 O O . ILE A 1 106 ? -24.841 -1.605 22.320 1.00 91.06 106 ILE A O 1
ATOM 884 N N . ARG A 1 107 ? -26.365 -3.040 21.481 1.00 89.00 107 ARG A N 1
ATOM 885 C CA . ARG A 1 107 ? -26.050 -4.199 22.324 1.00 89.00 107 ARG A CA 1
ATOM 886 C C . ARG A 1 107 ? -26.226 -5.500 21.565 1.00 89.00 107 ARG A C 1
ATOM 888 O O . ARG A 1 107 ? -27.008 -5.575 20.622 1.00 89.00 107 ARG A O 1
ATOM 895 N N . PHE A 1 108 ? -25.532 -6.531 22.031 1.00 89.31 108 PHE A N 1
ATOM 896 C CA . PHE A 1 108 ? -25.871 -7.896 21.660 1.00 89.31 108 PHE A CA 1
ATOM 897 C C . PHE A 1 108 ? -27.228 -8.277 22.259 1.00 89.31 108 PHE A C 1
ATOM 899 O O . PHE A 1 108 ? -27.587 -7.827 23.351 1.00 89.31 108 PHE A O 1
ATOM 906 N N . ALA A 1 109 ? -27.982 -9.109 21.543 1.00 89.88 109 ALA A N 1
ATOM 907 C CA . ALA A 1 109 ? -29.243 -9.641 22.041 1.00 89.88 109 ALA A CA 1
ATOM 908 C C . ALA A 1 109 ? -29.022 -10.367 23.383 1.00 89.88 109 ALA A C 1
ATOM 910 O O . ALA A 1 109 ? -28.030 -11.075 23.548 1.00 89.88 109 ALA A O 1
ATOM 911 N N . GLY A 1 110 ? -29.922 -10.152 24.345 1.00 88.75 110 GLY A N 1
ATOM 912 C CA . GLY A 1 110 ? -29.809 -10.696 25.704 1.00 88.75 110 GLY A CA 1
ATOM 913 C C . GLY A 1 110 ? -29.001 -9.846 26.697 1.00 88.75 110 GLY A C 1
ATOM 914 O O . GLY A 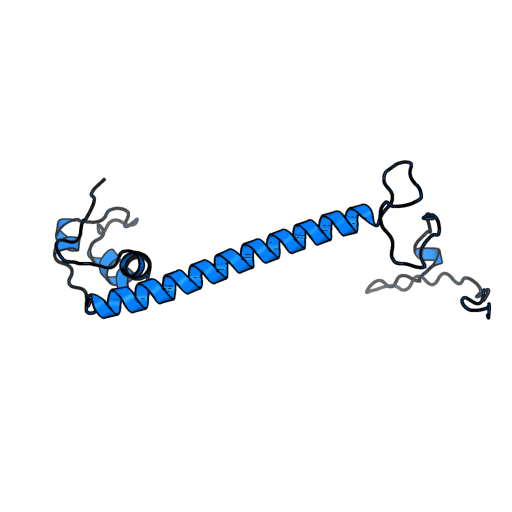1 110 ? -29.044 -10.135 27.884 1.00 88.75 110 GLY A O 1
ATOM 915 N N . PHE A 1 111 ? -28.322 -8.773 26.265 1.00 84.31 111 PHE A N 1
ATOM 916 C CA . PHE A 1 111 ? -27.545 -7.878 27.145 1.00 84.31 111 PHE A CA 1
ATOM 917 C C . PHE A 1 111 ? -28.213 -6.502 27.301 1.00 84.31 111 PHE A C 1
ATOM 919 O O . PHE A 1 111 ? -27.704 -5.483 26.824 1.00 84.31 111 PHE A O 1
ATOM 926 N N . THR A 1 112 ? -29.382 -6.473 27.945 1.00 84.94 112 THR A N 1
ATOM 927 C CA . THR A 1 112 ? -30.236 -5.272 28.083 1.00 84.94 112 THR A CA 1
ATOM 928 C C . THR A 1 112 ? -30.028 -4.482 29.377 1.00 84.94 112 THR A C 1
ATOM 930 O O . THR A 1 112 ? -30.602 -3.399 29.546 1.00 84.94 112 THR A O 1
ATOM 933 N N . ASP A 1 113 ? -29.214 -5.009 30.287 1.00 86.75 113 ASP A N 1
ATOM 934 C CA . ASP A 1 113 ? -28.973 -4.400 31.591 1.00 86.75 113 ASP A CA 1
ATOM 935 C C . ASP A 1 113 ? -28.200 -3.072 31.483 1.00 86.75 113 ASP A C 1
ATOM 937 O O . ASP A 1 113 ? -27.382 -2.881 30.567 1.00 86.75 113 ASP A O 1
ATOM 941 N N . PRO A 1 114 ? -28.474 -2.112 32.389 1.00 89.62 114 PRO A N 1
ATOM 942 C CA . PRO A 1 114 ? -27.715 -0.869 32.474 1.00 89.62 114 PRO A CA 1
ATOM 943 C C . PRO A 1 114 ? -26.238 -1.145 32.797 1.00 89.62 114 PRO A C 1
ATOM 945 O O . PRO A 1 114 ? -25.906 -2.085 33.513 1.00 89.62 114 PRO A O 1
ATOM 948 N N . TRP A 1 115 ? -25.331 -0.313 32.280 1.00 89.56 115 TRP A N 1
ATOM 949 C CA . TRP A 1 115 ? -23.932 -0.348 32.699 1.00 89.56 115 TRP A CA 1
ATOM 950 C C . TRP A 1 115 ? -23.786 0.036 34.169 1.00 89.56 115 TRP A C 1
ATOM 952 O O . TRP A 1 115 ? -24.326 1.040 34.619 1.00 89.56 115 TRP A O 1
ATOM 962 N N . GLU A 1 116 ? -22.956 -0.703 34.894 1.00 88.81 116 GLU A N 1
ATOM 963 C CA . GLU A 1 116 ? -22.607 -0.389 36.274 1.00 88.81 116 GLU A CA 1
ATOM 964 C C . GLU A 1 116 ? -21.100 -0.202 36.413 1.00 88.81 116 GLU A C 1
ATOM 966 O O . GLU A 1 116 ? -20.302 -0.977 35.879 1.00 88.81 116 GLU A O 1
ATOM 971 N N . LEU A 1 117 ? -20.693 0.812 37.177 1.00 86.88 117 LEU A N 1
ATOM 972 C CA . LEU A 1 117 ? -19.289 1.009 37.508 1.00 86.88 117 LEU A CA 1
ATOM 973 C C . LEU A 1 117 ? -18.869 -0.015 38.571 1.00 86.88 117 LEU A C 1
ATOM 975 O O . LEU A 1 117 ? -19.370 -0.009 39.695 1.00 86.88 117 LEU A O 1
ATOM 979 N N . ARG A 1 118 ? -17.912 -0.882 38.234 1.00 88.38 118 ARG A N 1
ATOM 980 C CA . ARG A 1 118 ? -17.360 -1.895 39.145 1.00 88.38 118 ARG A CA 1
ATOM 981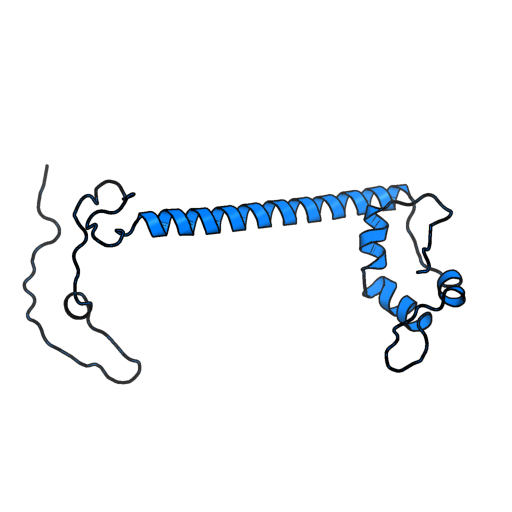 C C . ARG A 1 118 ? -15.845 -1.715 39.266 1.00 88.38 118 ARG A C 1
ATOM 983 O O . ARG A 1 118 ? -15.160 -1.466 38.278 1.00 88.38 118 ARG A O 1
ATOM 990 N N . LYS A 1 119 ? -15.303 -1.856 40.480 1.00 90.44 119 LYS A N 1
ATOM 991 C CA . LYS A 1 119 ? -13.847 -1.866 40.699 1.00 90.44 119 LYS A CA 1
ATOM 992 C C . LYS A 1 119 ? -13.265 -3.184 40.191 1.00 90.44 119 LYS A C 1
ATOM 994 O O . LYS A 1 119 ? -13.766 -4.243 40.558 1.00 90.44 119 LYS A O 1
ATOM 999 N N . LEU A 1 120 ? -12.179 -3.122 39.417 1.00 86.69 120 LEU A N 1
ATOM 1000 C CA . LEU A 1 120 ? -11.526 -4.310 38.851 1.00 86.69 120 LEU A CA 1
ATOM 1001 C C . LEU A 1 120 ? -11.104 -5.320 39.933 1.00 86.69 120 LEU A C 1
ATOM 1003 O O . LEU A 1 120 ? -11.312 -6.517 39.767 1.00 86.69 120 LEU A O 1
ATOM 1007 N N . THR A 1 121 ? -10.615 -4.832 41.078 1.00 88.50 121 THR A N 1
ATOM 1008 C CA . THR A 1 121 ? -10.222 -5.645 42.245 1.00 88.50 121 THR A CA 1
ATOM 1009 C C . THR A 1 121 ? -11.354 -6.485 42.833 1.00 88.50 121 THR A C 1
ATOM 1011 O O . THR A 1 121 ? -11.087 -7.463 43.519 1.00 88.50 121 THR A O 1
ATOM 1014 N N . ASN A 1 122 ? -12.614 -6.108 42.596 1.00 89.44 122 ASN A N 1
ATOM 1015 C CA . ASN A 1 122 ? -13.772 -6.854 43.093 1.00 89.44 122 ASN A CA 1
ATOM 1016 C C . ASN A 1 122 ? -14.126 -8.037 42.183 1.00 89.44 122 ASN A C 1
ATOM 1018 O O . ASN A 1 122 ? -14.902 -8.896 42.588 1.00 89.44 122 ASN A O 1
ATOM 1022 N N . ILE A 1 123 ? -13.617 -8.043 40.948 1.00 87.19 123 ILE A N 1
ATOM 1023 C CA . ILE A 1 123 ? -13.966 -9.026 39.915 1.00 87.19 123 ILE A CA 1
ATOM 1024 C C . ILE A 1 123 ? -12.792 -9.972 39.659 1.00 87.19 123 ILE A C 1
ATOM 1026 O O . ILE A 1 123 ? -12.998 -11.137 39.336 1.00 87.19 123 ILE A O 1
ATOM 1030 N N . THR A 1 124 ? -11.556 -9.490 39.807 1.00 86.19 124 THR A N 1
ATOM 1031 C CA . THR A 1 124 ? -10.363 -10.297 39.558 1.00 86.19 124 THR A CA 1
ATOM 1032 C C . THR A 1 124 ? -9.198 -9.888 40.449 1.00 86.19 124 THR A C 1
ATOM 1034 O O . THR A 1 124 ? -9.042 -8.723 40.822 1.00 86.19 124 THR A O 1
ATOM 1037 N N . SER A 1 125 ? -8.332 -10.855 40.740 1.00 84.19 125 SER A N 1
ATOM 1038 C CA . SER A 1 125 ? -7.003 -10.602 41.293 1.00 84.19 125 SER A CA 1
ATOM 1039 C C . SER A 1 125 ? -6.078 -10.050 40.206 1.00 84.19 125 SER A C 1
ATOM 1041 O O . SER A 1 125 ? -6.196 -10.420 39.034 1.00 84.19 125 SER A O 1
ATOM 1043 N N . SER A 1 126 ? -5.158 -9.165 40.586 1.00 81.44 126 SER A N 1
ATOM 1044 C CA . SER A 1 126 ? -4.090 -8.684 39.710 1.00 81.44 126 SER A CA 1
ATOM 1045 C C . SER A 1 126 ? -2.784 -9.410 40.023 1.00 81.44 126 SER A C 1
ATOM 1047 O O . SER A 1 126 ? -2.444 -9.652 41.181 1.00 81.44 126 SER A O 1
ATOM 1049 N N . TYR A 1 127 ? -2.034 -9.742 38.975 1.00 77.00 127 TYR A N 1
ATOM 1050 C CA . TYR A 1 127 ? -0.697 -10.311 39.084 1.00 77.00 127 TYR A CA 1
ATOM 1051 C C . TYR A 1 127 ? 0.267 -9.378 38.363 1.00 77.00 127 TYR A C 1
ATOM 1053 O O . TYR A 1 127 ? 0.064 -9.041 37.198 1.00 77.00 127 TYR A O 1
ATOM 1061 N N . SER A 1 128 ? 1.300 -8.933 39.070 1.00 82.00 128 SER A N 1
ATOM 1062 C CA . SER A 1 128 ? 2.427 -8.220 38.472 1.00 82.00 128 SER A CA 1
ATOM 1063 C C . SER A 1 128 ? 3.618 -9.168 38.395 1.00 82.00 128 SER A C 1
ATOM 1065 O O . SER A 1 128 ? 3.710 -10.101 39.193 1.00 82.00 128 SER A O 1
ATOM 1067 N N . GLY A 1 129 ? 4.540 -8.928 37.459 1.00 79.38 129 GLY A N 1
ATOM 1068 C CA . GLY A 1 129 ? 5.670 -9.825 37.197 1.00 79.38 129 GLY A CA 1
ATOM 1069 C C . GLY A 1 129 ? 6.598 -10.098 38.389 1.00 79.38 129 GLY A C 1
ATOM 1070 O O . GLY A 1 129 ? 7.442 -10.977 38.269 1.00 79.38 129 GLY A O 1
ATOM 1071 N N . LEU A 1 130 ? 6.459 -9.390 39.523 1.00 67.75 130 LEU A N 1
ATOM 1072 C CA . LEU A 1 130 ? 7.325 -9.576 40.693 1.00 67.75 130 LEU A CA 1
ATOM 1073 C C . LEU A 1 130 ? 6.657 -9.568 42.079 1.00 67.75 130 LEU A C 1
ATOM 1075 O O . LEU A 1 130 ? 7.381 -9.828 43.029 1.00 67.75 130 LEU A O 1
ATOM 1079 N N . HIS A 1 131 ? 5.349 -9.339 42.259 1.00 52.28 131 HIS A N 1
ATOM 1080 C CA . HIS A 1 131 ? 4.683 -9.513 43.570 1.00 52.28 131 HIS A CA 1
ATOM 1081 C C . HIS A 1 131 ? 3.186 -9.829 43.410 1.00 52.28 131 HIS A C 1
ATOM 1083 O O . HIS A 1 131 ? 2.468 -9.143 42.673 1.00 52.28 131 HIS A O 1
ATOM 1089 N N . ILE A 1 132 ? 2.717 -10.844 44.145 1.00 54.72 132 ILE A N 1
ATOM 1090 C CA . ILE A 1 132 ? 1.295 -11.157 44.337 1.00 54.72 132 ILE A CA 1
ATOM 1091 C C . ILE A 1 132 ? 0.826 -10.391 45.575 1.00 54.72 132 ILE A C 1
ATOM 1093 O O . ILE A 1 132 ? 1.230 -10.719 46.688 1.00 54.72 132 ILE A O 1
ATOM 1097 N N . VAL A 1 133 ? -0.045 -9.397 45.406 1.00 55.06 133 VAL A N 1
ATOM 1098 C CA . VAL A 1 133 ? -0.813 -8.859 46.537 1.00 55.06 133 VAL A CA 1
ATOM 1099 C C . VAL A 1 133 ? -2.063 -9.723 46.667 1.00 55.06 133 VAL A C 1
ATOM 1101 O O . VAL A 1 133 ? -3.032 -9.540 45.932 1.00 55.06 133 VAL A O 1
ATOM 1104 N N . GLN A 1 134 ? -2.033 -10.710 47.566 1.00 49.09 134 GLN A N 1
ATOM 1105 C CA . GLN A 1 134 ? -3.249 -11.424 47.948 1.00 49.09 134 GLN A CA 1
ATOM 1106 C C . GLN A 1 134 ? -4.088 -10.517 48.848 1.00 49.09 134 GLN A C 1
ATOM 1108 O O . GLN A 1 134 ? -3.686 -10.208 49.967 1.00 49.09 134 GLN A O 1
ATOM 1113 N N . LEU A 1 135 ? -5.272 -10.127 48.381 1.00 50.75 135 LEU A N 1
ATOM 1114 C CA . LEU A 1 135 ? -6.358 -9.746 49.276 1.00 50.75 135 LEU A CA 1
ATOM 1115 C C . LEU A 1 135 ? -7.440 -10.813 49.172 1.00 50.75 135 LEU A C 1
ATOM 1117 O O . LEU A 1 135 ? -8.128 -10.957 48.162 1.00 50.75 135 LEU A O 1
ATOM 1121 N N . THR A 1 136 ? -7.522 -11.597 50.237 1.00 44.56 136 THR A N 1
ATOM 1122 C CA . THR A 1 136 ? -8.561 -12.575 50.517 1.00 44.56 136 THR A CA 1
ATOM 1123 C C . THR A 1 136 ? -9.909 -11.865 50.592 1.00 44.56 136 THR A C 1
ATOM 1125 O O . THR A 1 136 ? -10.137 -11.061 51.492 1.00 44.56 136 THR A O 1
ATOM 1128 N N . TYR A 1 137 ? -10.840 -12.221 49.710 1.00 36.53 137 TYR A N 1
ATOM 1129 C CA . TYR A 1 137 ? -12.263 -12.059 49.990 1.00 36.53 137 TYR A CA 1
ATOM 1130 C C . TYR A 1 137 ? -12.946 -13.414 49.871 1.00 36.53 137 TYR A C 1
ATOM 1132 O O . TYR A 1 137 ? -12.766 -14.144 48.898 1.00 36.53 137 TYR A O 1
ATOM 1140 N N . LYS A 1 138 ? -13.683 -13.757 50.933 1.00 39.50 138 LYS A N 1
ATOM 1141 C CA . LYS A 1 138 ? -14.498 -14.964 51.049 1.00 39.50 138 LYS A CA 1
ATOM 1142 C C . LYS A 1 138 ? -15.419 -15.066 49.840 1.00 39.50 138 LYS A C 1
ATOM 1144 O O . LYS A 1 138 ? -16.205 -14.160 49.578 1.00 39.50 138 LYS A O 1
ATOM 1149 N N . THR A 1 139 ? -15.340 -16.196 49.157 1.00 34.41 139 THR A N 1
ATOM 1150 C CA . THR A 1 139 ? -16.291 -16.624 48.143 1.00 34.41 139 THR A CA 1
ATOM 1151 C C . THR A 1 139 ? -17.691 -16.656 48.763 1.00 34.41 139 THR A C 1
ATOM 1153 O O . THR A 1 139 ? -18.014 -17.565 49.522 1.00 34.41 139 THR A O 1
ATOM 1156 N N . GLN A 1 140 ? -18.534 -15.668 48.467 1.00 34.69 140 GLN A N 1
ATOM 1157 C CA . GLN A 1 140 ? -19.967 -15.926 48.390 1.00 34.69 140 GLN A CA 1
ATOM 1158 C C . GLN A 1 140 ? -20.253 -16.253 46.934 1.00 34.69 140 GLN A C 1
ATOM 1160 O O . GLN A 1 140 ? -20.233 -15.389 46.061 1.00 34.69 140 GLN A O 1
ATOM 1165 N N . VAL A 1 141 ? -20.435 -17.546 46.689 1.00 37.34 141 VAL A N 1
ATOM 1166 C CA . VAL A 1 141 ? -20.936 -18.074 45.428 1.00 37.34 141 VAL A CA 1
ATOM 1167 C C . VAL A 1 141 ? -22.352 -17.521 45.273 1.00 37.34 141 VAL A C 1
ATOM 1169 O O . VAL A 1 141 ? -23.273 -17.999 45.929 1.00 37.34 141 VAL A O 1
ATOM 1172 N N . HIS A 1 142 ? -22.534 -16.478 44.466 1.00 36.53 142 HIS A N 1
ATOM 1173 C CA . HIS A 1 142 ? -23.841 -16.223 43.877 1.00 36.53 142 HIS A CA 1
ATOM 1174 C C . HIS A 1 142 ? -23.819 -16.901 42.515 1.00 36.53 142 HIS A C 1
ATOM 1176 O O . HIS A 1 142 ? -23.063 -16.495 41.631 1.00 36.53 142 HIS A O 1
ATOM 1182 N N . SER A 1 143 ? -24.556 -18.008 42.422 1.00 37.91 143 SER A N 1
ATOM 1183 C CA . SER A 1 143 ? -24.724 -18.806 41.212 1.00 37.91 143 SER A CA 1
ATOM 1184 C C . SER A 1 143 ? -25.152 -17.887 40.066 1.00 37.91 143 SER A C 1
ATOM 1186 O O . SER A 1 143 ? -26.272 -17.382 40.045 1.00 37.91 143 SER A O 1
ATOM 1188 N N . PHE A 1 144 ? -24.237 -17.611 39.138 1.00 44.50 144 PHE A N 1
ATOM 1189 C CA . PHE A 1 144 ? -24.612 -17.201 37.793 1.00 44.50 144 PHE A CA 1
ATOM 1190 C C . PHE A 1 144 ? -25.005 -18.497 37.089 1.00 44.50 144 PHE A C 1
ATOM 1192 O O . PHE A 1 144 ? -24.184 -19.406 37.033 1.00 44.50 144 PHE A O 1
ATOM 1199 N N . TYR A 1 145 ? -26.239 -18.554 36.591 1.00 39.34 145 TYR A N 1
ATOM 1200 C CA . TYR A 1 145 ? -26.984 -19.735 36.129 1.00 39.34 145 TYR A CA 1
ATOM 1201 C C . TYR A 1 145 ? -27.770 -20.464 37.220 1.00 39.34 145 TYR A C 1
ATOM 1203 O O . TYR A 1 145 ? -27.513 -21.614 37.536 1.00 39.34 145 TYR A O 1
ATOM 1211 N N . ASP A 1 146 ? -28.823 -19.805 37.692 1.00 35.81 146 ASP A N 1
ATOM 1212 C CA . ASP A 1 146 ? -30.122 -20.460 37.797 1.00 35.81 146 ASP A CA 1
ATOM 12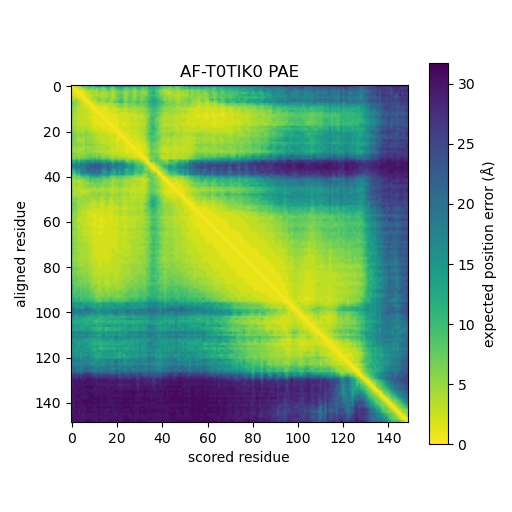13 C C . ASP A 1 146 ? -31.178 -19.457 37.336 1.00 35.81 146 ASP A C 1
ATOM 1215 O O . ASP A 1 146 ? -31.407 -18.461 38.013 1.00 35.81 146 ASP A O 1
ATOM 1219 N N . HIS A 1 147 ? -31.821 -19.705 36.195 1.00 34.62 147 HIS A N 1
ATOM 1220 C CA . HIS A 1 147 ? -33.256 -19.990 36.192 1.00 34.62 147 HIS A CA 1
ATOM 1221 C C . HIS A 1 147 ? -33.666 -20.698 34.884 1.00 34.62 147 HIS A C 1
ATOM 1223 O O . HIS A 1 147 ? -33.226 -20.292 33.806 1.00 34.62 147 HIS A O 1
ATOM 1229 N N . PRO A 1 148 ? -34.467 -21.774 34.990 1.00 46.78 148 PRO A N 1
ATOM 1230 C CA . PRO A 1 148 ? -34.988 -22.550 33.872 1.00 46.78 148 PRO A CA 1
ATOM 1231 C C . PRO A 1 148 ? -36.315 -21.986 33.332 1.00 46.78 148 PRO A C 1
ATOM 1233 O O . PRO A 1 148 ? -36.975 -21.196 34.008 1.00 46.78 148 PRO A O 1
ATOM 1236 N N . MET A 1 149 ? -36.706 -22.556 32.182 1.00 38.09 149 MET A N 1
ATOM 1237 C CA . MET A 1 149 ? -37.893 -22.358 31.321 1.00 38.09 149 MET A CA 1
ATOM 1238 C C . MET A 1 149 ? -37.724 -21.326 30.208 1.00 38.09 149 MET A C 1
ATOM 1240 O O . MET A 1 149 ? -37.871 -20.113 30.464 1.00 38.09 149 MET A O 1
#

Secondary structure (DSSP, 8-state):
------SS---HHHHHHHHT-HHHHHHHHHHHB-SSTT---B-HHHHTT-------HHHHHHHHHHHHHHHHHHHHHHHHHHHHHHHHHHHHHHHSPPTT-SS-S---TT--SPP----GGGT----BTTB------------S-----

Solvent-accessible surface area (backbone atoms only — not comparable to full-atom values): 9627 Å² total; per-residue (Å²): 134,92,82,88,76,80,91,61,89,74,37,69,56,28,50,60,54,51,63,70,31,55,91,70,32,44,70,52,49,65,71,21,24,47,93,54,99,74,55,84,46,77,38,65,77,52,49,76,67,59,84,79,94,73,77,55,61,69,54,30,43,55,52,15,52,52,55,50,50,50,54,51,51,54,51,54,51,52,53,52,52,52,52,50,52,51,51,50,50,53,52,54,58,32,50,42,48,54,93,98,46,48,59,42,84,45,69,63,90,92,60,81,71,66,66,74,95,74,64,64,77,81,80,43,88,68,78,54,101,86,56,78,74,84,77,90,70,86,84,75,84,72,75,83,87,78,84,87,136